Protein AF-A0A380MWS1-F1 (afdb_monomer)

Solvent-accessible surface area (backbone atoms only — not comparable to full-atom values): 5130 Å² total; per-residue (Å²): 112,69,67,44,56,50,52,52,48,52,58,49,48,51,60,73,66,69,60,82,57,45,56,56,56,15,47,52,50,21,53,50,52,42,52,49,38,58,76,75,61,71,60,58,69,70,58,46,56,53,47,32,53,54,46,26,56,52,40,22,53,51,42,45,48,47,67,72,27,66,89,37,69,68,61,26,50,50,48,58,54,51,54,60,45,45,66,58,58,64,72,75,110

Organism: NCBI:txid13276

Foldseek 3Di:
DVLLVVLLVLLVVCVVVVDDALLVSLLVSLVVVLVCCVVPVVDDPVVSVVSSVVSSVLSSVLSVVLVVCVVPPVVNVCSSVVSSCVVVVVVVD

Structure (mmCIF, N/CA/C/O backbone):
data_AF-A0A380MWS1-F1
#
_entry.id   AF-A0A380MWS1-F1
#
loop_
_atom_site.group_PDB
_atom_site.id
_atom_site.type_symbol
_atom_site.label_atom_id
_atom_site.label_alt_id
_atom_site.label_comp_id
_atom_site.label_asym_id
_atom_site.label_entity_id
_atom_site.label_seq_id
_atom_site.pdbx_PDB_ins_code
_atom_site.Cartn_x
_atom_site.Cartn_y
_atom_site.Cartn_z
_atom_site.occupancy
_atom_site.B_iso_or_equiv
_atom_site.auth_seq_id
_atom_site.auth_comp_id
_atom_site.auth_asym_id
_atom_site.auth_atom_id
_atom_site.pdbx_PDB_model_num
ATOM 1 N N . MET A 1 1 ? 9.570 -9.664 1.126 1.00 77.56 1 MET A N 1
ATOM 2 C CA . MET A 1 1 ? 9.506 -9.539 2.605 1.00 77.56 1 MET A CA 1
ATOM 3 C C . MET A 1 1 ? 9.577 -8.079 3.045 1.00 77.56 1 MET A C 1
ATOM 5 O O . MET A 1 1 ? 8.628 -7.621 3.661 1.00 77.56 1 MET A O 1
ATOM 9 N N . ILE A 1 2 ? 10.626 -7.321 2.695 1.00 85.50 2 ILE A N 1
ATOM 10 C CA . ILE A 1 2 ? 10.742 -5.908 3.109 1.00 85.50 2 ILE A CA 1
ATOM 11 C C . ILE A 1 2 ? 9.625 -5.012 2.554 1.00 85.50 2 ILE A C 1
ATOM 13 O O . ILE A 1 2 ? 9.043 -4.239 3.302 1.00 85.50 2 ILE A O 1
ATOM 17 N N . GLU A 1 3 ? 9.231 -5.195 1.293 1.00 84.56 3 GLU A N 1
ATOM 18 C CA . GLU A 1 3 ? 8.116 -4.452 0.681 1.00 84.56 3 GLU A CA 1
ATOM 19 C C . GLU A 1 3 ? 6.791 -4.646 1.432 1.00 84.56 3 GLU A C 1
ATOM 21 O O . GLU A 1 3 ? 6.018 -3.704 1.576 1.00 84.56 3 GLU A O 1
ATOM 26 N N . VAL A 1 4 ? 6.562 -5.839 1.995 1.00 87.25 4 VAL A N 1
ATOM 27 C CA . VAL A 1 4 ? 5.373 -6.135 2.809 1.00 87.25 4 VAL A CA 1
ATOM 28 C C . VAL A 1 4 ? 5.391 -5.316 4.099 1.00 87.25 4 VAL A C 1
ATOM 30 O O . VAL A 1 4 ? 4.384 -4.716 4.463 1.00 87.25 4 VAL A O 1
ATOM 33 N N . LEU A 1 5 ? 6.543 -5.228 4.770 1.00 89.19 5 LEU A N 1
ATOM 34 C CA . LEU A 1 5 ? 6.696 -4.393 5.967 1.00 89.19 5 LEU A CA 1
ATOM 35 C C . LEU A 1 5 ? 6.479 -2.911 5.648 1.00 89.19 5 LEU A C 1
ATOM 37 O O . LEU A 1 5 ? 5.860 -2.197 6.434 1.00 89.19 5 LEU A O 1
ATOM 41 N N . ILE A 1 6 ? 6.936 -2.457 4.480 1.00 91.81 6 ILE A N 1
ATOM 42 C CA . ILE A 1 6 ? 6.734 -1.077 4.034 1.00 91.81 6 ILE A CA 1
ATOM 43 C C . ILE A 1 6 ? 5.253 -0.820 3.727 1.00 91.81 6 ILE A C 1
ATOM 45 O O . ILE A 1 6 ? 4.720 0.202 4.150 1.00 91.81 6 ILE A O 1
ATOM 49 N N . LEU A 1 7 ? 4.554 -1.753 3.074 1.00 92.31 7 LEU A N 1
ATOM 50 C CA . LEU A 1 7 ? 3.108 -1.657 2.844 1.00 92.31 7 LEU A CA 1
ATOM 51 C C . LEU A 1 7 ? 2.334 -1.522 4.159 1.00 92.31 7 LEU A C 1
ATOM 53 O O . LEU A 1 7 ? 1.454 -0.669 4.278 1.00 92.31 7 LEU A O 1
ATOM 57 N N . LEU A 1 8 ? 2.681 -2.344 5.150 1.00 92.62 8 LEU A N 1
ATOM 58 C CA . LEU A 1 8 ? 2.107 -2.292 6.492 1.00 92.62 8 LEU A CA 1
ATOM 59 C C . LEU A 1 8 ? 2.398 -0.947 7.177 1.00 92.62 8 LEU A C 1
ATOM 61 O O . LEU A 1 8 ? 1.493 -0.326 7.731 1.00 92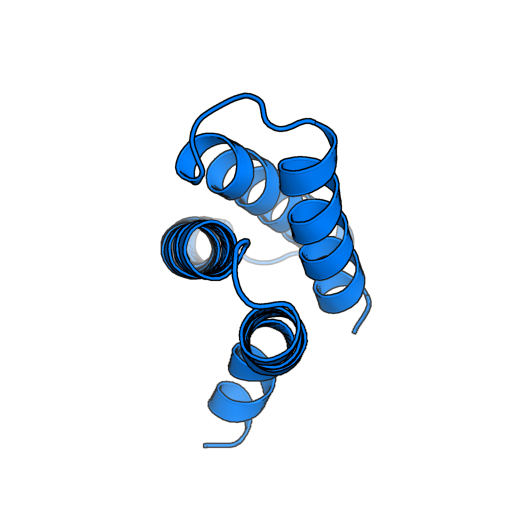.62 8 LEU A O 1
ATOM 65 N N . ALA A 1 9 ? 3.627 -0.438 7.065 1.00 92.62 9 ALA A N 1
ATOM 66 C CA . ALA A 1 9 ? 3.979 0.880 7.583 1.00 92.62 9 ALA A CA 1
ATOM 67 C C . ALA A 1 9 ? 3.132 1.989 6.938 1.00 92.62 9 ALA A C 1
ATOM 69 O O . ALA A 1 9 ? 2.550 2.800 7.654 1.00 92.62 9 ALA A O 1
ATOM 70 N N . PHE A 1 10 ? 2.973 1.994 5.610 1.00 93.69 10 PHE A N 1
ATOM 71 C CA . PHE A 1 10 ? 2.091 2.940 4.916 1.00 93.69 10 PHE A CA 1
ATOM 72 C C . PHE A 1 10 ? 0.639 2.819 5.381 1.00 93.69 10 PHE A C 1
ATOM 74 O O . PHE A 1 10 ? -0.007 3.835 5.641 1.00 93.69 10 PHE A O 1
ATOM 81 N N . ALA A 1 11 ? 0.143 1.588 5.529 1.00 91.44 11 ALA A N 1
ATOM 82 C CA . ALA A 1 11 ? -1.191 1.314 6.043 1.00 91.44 11 ALA A CA 1
ATOM 83 C C . ALA A 1 11 ? -1.396 1.890 7.452 1.00 91.44 11 ALA A C 1
ATOM 85 O O . ALA A 1 11 ? -2.476 2.406 7.736 1.00 91.44 11 ALA A O 1
ATOM 86 N N . LYS A 1 12 ? -0.371 1.859 8.312 1.00 92.31 12 LYS A N 1
ATOM 87 C CA . LYS A 1 12 ? -0.456 2.443 9.653 1.00 92.31 12 LYS A CA 1
ATOM 88 C C . LYS A 1 12 ? -0.303 3.962 9.658 1.00 92.31 12 LYS A C 1
ATOM 90 O O . LYS A 1 12 ? -1.020 4.648 10.381 1.00 92.31 12 LYS A O 1
ATOM 95 N N . ILE A 1 13 ? 0.591 4.499 8.829 1.00 92.94 13 ILE A N 1
ATOM 96 C CA . ILE A 1 13 ? 0.806 5.946 8.704 1.00 92.94 13 ILE A CA 1
ATOM 97 C C . ILE A 1 13 ? -0.460 6.630 8.180 1.00 92.94 13 ILE A C 1
ATOM 99 O O . ILE A 1 13 ? -0.851 7.658 8.727 1.00 92.94 13 ILE A O 1
ATOM 103 N N . GLN A 1 14 ? -1.146 6.061 7.181 1.00 92.69 14 GLN A N 1
ATOM 104 C CA . GLN A 1 14 ? -2.383 6.670 6.672 1.00 92.69 14 GLN A CA 1
ATOM 105 C C . GLN A 1 14 ? -3.484 6.783 7.736 1.00 92.69 14 GLN A C 1
ATOM 107 O O . GLN A 1 14 ? -4.315 7.685 7.663 1.00 92.69 14 GLN A O 1
ATOM 112 N N . GLU A 1 15 ? -3.500 5.863 8.701 1.00 88.69 15 GLU A N 1
ATOM 113 C CA . GLU A 1 15 ? -4.463 5.833 9.796 1.00 88.69 15 GLU A CA 1
ATOM 114 C C . GLU A 1 15 ? -4.070 6.858 10.862 1.00 88.69 15 GLU A C 1
ATOM 116 O O . GLU A 1 15 ? -4.904 7.644 11.294 1.00 88.69 15 GLU A O 1
ATOM 121 N N . ALA A 1 16 ? -2.783 6.910 11.219 1.00 89.12 16 ALA A N 1
ATOM 122 C CA . ALA A 1 16 ? -2.257 7.852 12.203 1.00 89.12 16 ALA A CA 1
ATOM 123 C C . ALA A 1 16 ? -2.383 9.315 11.751 1.00 89.12 16 ALA A C 1
ATOM 125 O O . ALA A 1 16 ? -2.740 10.181 12.543 1.00 89.12 16 ALA A O 1
ATOM 126 N N . VAL A 1 17 ? -2.096 9.595 10.477 1.00 90.19 17 VAL A N 1
ATOM 127 C CA . VAL A 1 17 ? -2.194 10.950 9.916 1.00 90.19 17 VAL A CA 1
ATOM 128 C C . VAL A 1 17 ? -3.658 11.346 9.691 1.00 90.19 17 VAL A C 1
ATOM 130 O O . VAL A 1 17 ? -3.978 12.531 9.727 1.00 90.19 17 VAL A O 1
ATOM 133 N N . ASN A 1 18 ? -4.539 10.368 9.442 1.00 83.06 18 ASN A N 1
ATOM 134 C CA . ASN A 1 18 ? -5.968 10.537 9.159 1.00 83.06 18 ASN A CA 1
ATOM 135 C C . ASN A 1 18 ? -6.293 11.691 8.184 1.00 83.06 18 ASN A C 1
ATOM 137 O O . ASN A 1 18 ? -7.321 12.359 8.283 1.00 83.06 18 ASN A O 1
ATOM 141 N N . ALA A 1 19 ? -5.395 11.942 7.230 1.00 84.56 19 ALA A N 1
ATOM 142 C CA . ALA A 1 19 ? -5.536 12.988 6.229 1.00 84.56 19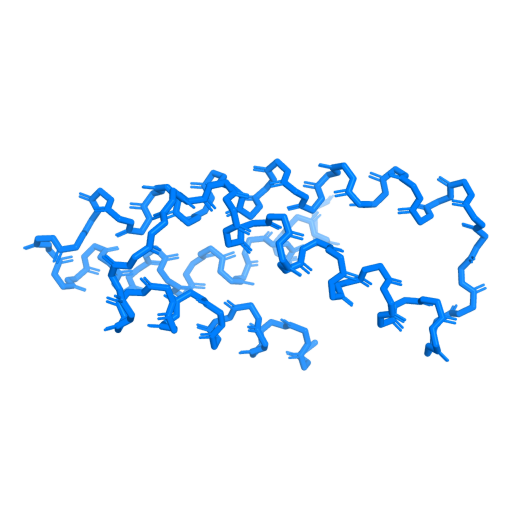 ALA A CA 1
ATOM 143 C C . ALA A 1 19 ? -5.452 12.395 4.824 1.00 84.56 19 ALA A C 1
ATOM 145 O O . ALA A 1 19 ? -4.776 11.392 4.575 1.00 84.56 19 ALA A O 1
ATOM 146 N N . GLY A 1 20 ? -6.145 13.036 3.885 1.00 87.06 20 GLY A N 1
ATOM 147 C CA . GLY A 1 20 ? -6.181 12.610 2.492 1.00 87.06 20 GLY A CA 1
ATOM 148 C C . GLY A 1 20 ? -7.035 11.364 2.237 1.00 87.06 20 GLY A C 1
ATOM 149 O O . GLY A 1 20 ? -7.429 10.614 3.134 1.00 87.06 20 GLY A O 1
ATOM 150 N N . LYS A 1 21 ? -7.351 11.137 0.965 1.00 91.50 21 LYS A N 1
ATOM 151 C CA . LYS A 1 21 ? -8.154 10.001 0.496 1.00 91.50 21 LYS A CA 1
ATOM 152 C C . LYS A 1 21 ? -7.288 8.740 0.395 1.00 91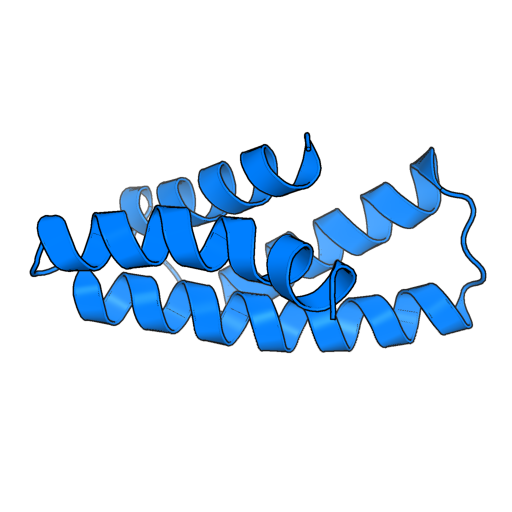.50 21 LYS A C 1
ATOM 154 O O . LYS A 1 21 ? -6.096 8.830 0.122 1.00 91.50 21 LYS A O 1
ATOM 159 N N . ALA A 1 22 ? -7.889 7.556 0.543 1.00 91.25 22 ALA A N 1
ATOM 160 C CA . ALA A 1 22 ? -7.170 6.274 0.466 1.00 91.25 22 ALA A CA 1
ATOM 161 C C . ALA A 1 22 ? -6.362 6.117 -0.836 1.00 91.25 22 ALA A C 1
ATOM 163 O O . ALA A 1 22 ? -5.244 5.612 -0.817 1.00 91.25 22 ALA A O 1
ATOM 164 N N . TRP A 1 23 ? -6.892 6.622 -1.956 1.00 91.94 23 TRP A N 1
ATOM 165 C CA . TRP A 1 23 ? -6.197 6.586 -3.244 1.00 91.94 23 TRP A CA 1
ATOM 166 C C . TRP A 1 23 ? -4.918 7.436 -3.263 1.00 91.94 23 TRP A C 1
ATOM 168 O O . TRP A 1 23 ? -3.994 7.098 -3.989 1.00 91.94 23 TRP A O 1
ATOM 178 N N . GLN A 1 24 ? -4.821 8.510 -2.466 1.00 94.31 24 GLN A N 1
ATOM 179 C CA .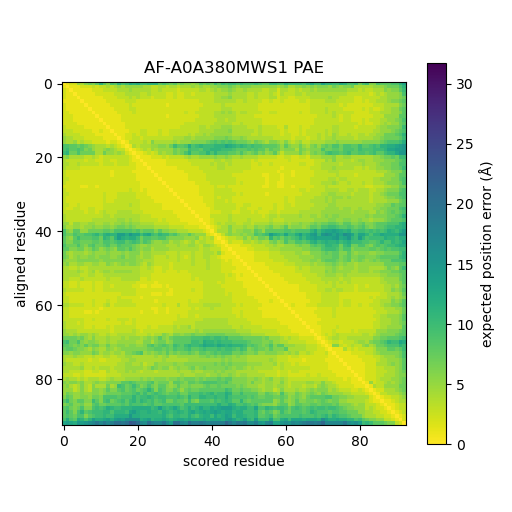 GLN A 1 24 ? -3.606 9.336 -2.397 1.00 94.31 24 GLN A CA 1
ATOM 180 C C . GLN A 1 24 ? -2.471 8.567 -1.719 1.00 94.31 24 GLN A C 1
ATOM 182 O O . GLN A 1 24 ? -1.337 8.585 -2.188 1.00 94.31 24 GLN A O 1
ATOM 187 N N . TRP A 1 25 ? -2.794 7.821 -0.662 1.00 95.25 25 TRP A N 1
ATOM 188 C CA . TRP A 1 25 ? -1.849 6.923 0.001 1.00 95.25 25 TRP A CA 1
ATOM 189 C C . TRP A 1 25 ? -1.462 5.742 -0.888 1.00 95.25 25 TRP A C 1
ATOM 191 O O . TRP A 1 25 ? -0.291 5.372 -0.938 1.00 95.25 25 TRP A O 1
ATOM 201 N N . ALA A 1 26 ? -2.415 5.192 -1.644 1.00 95.06 26 ALA A N 1
ATOM 202 C CA . ALA A 1 26 ? -2.130 4.155 -2.630 1.00 95.06 26 ALA A CA 1
ATOM 203 C C . ALA A 1 26 ? -1.238 4.664 -3.769 1.00 95.06 26 ALA A C 1
ATOM 205 O O . ALA A 1 26 ? -0.313 3.964 -4.174 1.00 95.06 26 ALA A O 1
ATOM 206 N N . ALA A 1 27 ? -1.455 5.894 -4.246 1.00 94.50 27 ALA A N 1
ATOM 207 C CA . ALA A 1 27 ? -0.593 6.537 -5.233 1.00 94.50 27 ALA A CA 1
ATOM 208 C C . ALA A 1 27 ? 0.830 6.711 -4.689 1.00 94.50 27 ALA A C 1
ATOM 210 O O . ALA A 1 27 ? 1.783 6.319 -5.355 1.00 94.50 27 ALA A O 1
ATOM 211 N N . ALA A 1 28 ? 0.974 7.215 -3.459 1.00 94.44 28 ALA A N 1
ATOM 212 C CA . ALA A 1 28 ? 2.275 7.380 -2.814 1.00 94.44 28 ALA A CA 1
ATOM 213 C C . ALA A 1 28 ? 3.029 6.046 -2.681 1.00 94.44 28 ALA A C 1
ATOM 215 O O . ALA A 1 28 ? 4.200 5.960 -3.048 1.00 94.44 28 ALA A O 1
ATOM 216 N N . TYR A 1 29 ? 2.348 4.989 -2.230 1.00 94.00 29 TYR A N 1
ATOM 217 C CA . TYR A 1 29 ? 2.944 3.656 -2.152 1.00 94.00 29 TYR A CA 1
ATOM 218 C C . TYR A 1 29 ? 3.297 3.090 -3.537 1.00 94.00 29 TYR A C 1
ATOM 220 O O . TYR A 1 29 ? 4.347 2.479 -3.704 1.00 94.00 29 TYR A O 1
ATOM 228 N N . SER A 1 30 ? 2.456 3.308 -4.549 1.00 93.38 30 SER A N 1
ATOM 229 C CA . SER A 1 30 ? 2.713 2.815 -5.911 1.00 93.38 30 SER A CA 1
ATOM 230 C C . SER A 1 30 ? 3.928 3.494 -6.534 1.00 93.38 30 SER A C 1
ATOM 232 O O . SER A 1 30 ? 4.766 2.823 -7.126 1.00 93.38 30 SER A O 1
ATOM 234 N N . VAL A 1 31 ? 4.074 4.808 -6.335 1.00 93.44 31 VAL A N 1
ATOM 235 C CA . VAL A 1 31 ? 5.276 5.556 -6.732 1.00 93.44 31 VAL A CA 1
ATOM 236 C C . VAL A 1 31 ? 6.503 5.014 -6.004 1.00 93.44 31 VAL A C 1
ATOM 238 O O . VAL A 1 31 ? 7.521 4.750 -6.640 1.00 93.44 31 VAL A O 1
ATOM 241 N N . PHE A 1 32 ? 6.403 4.785 -4.693 1.00 93.31 32 PHE A N 1
ATOM 242 C CA . PHE A 1 32 ? 7.478 4.165 -3.924 1.00 93.31 32 PHE A CA 1
ATOM 243 C C . PHE A 1 32 ? 7.865 2.785 -4.486 1.00 93.31 32 PHE A C 1
ATOM 245 O O . PHE A 1 32 ? 9.043 2.526 -4.712 1.00 93.31 32 PHE A O 1
ATOM 252 N N . SER A 1 33 ? 6.887 1.921 -4.768 1.00 90.88 33 SER A N 1
ATOM 253 C CA . SER A 1 33 ? 7.107 0.575 -5.312 1.00 90.88 33 SER A CA 1
ATOM 254 C C . SER A 1 33 ? 7.770 0.611 -6.692 1.00 90.88 33 SER A C 1
ATOM 256 O O . SER A 1 33 ? 8.683 -0.171 -6.961 1.00 90.88 33 SER A O 1
ATOM 258 N N . VAL A 1 34 ? 7.383 1.560 -7.548 1.00 91.12 34 VAL A N 1
ATOM 259 C CA . VAL A 1 34 ? 8.029 1.797 -8.847 1.00 91.12 34 VAL A CA 1
ATOM 260 C C . VAL A 1 34 ? 9.490 2.197 -8.671 1.00 91.12 34 VAL A C 1
ATOM 262 O O . VAL A 1 34 ? 10.364 1.591 -9.288 1.00 91.12 34 VAL A O 1
ATOM 265 N N . LEU A 1 35 ? 9.772 3.180 -7.810 1.00 90.94 35 LEU A N 1
ATOM 266 C CA . LEU A 1 35 ? 11.141 3.633 -7.547 1.00 90.94 35 LEU A CA 1
ATOM 267 C C . LEU A 1 35 ? 12.002 2.512 -6.962 1.00 90.94 35 LEU A C 1
ATOM 269 O O . LEU A 1 35 ? 13.143 2.334 -7.380 1.00 90.94 35 LEU A O 1
ATOM 273 N N . TRP A 1 36 ? 11.443 1.722 -6.047 1.00 89.75 36 TRP A N 1
ATOM 274 C CA . TRP A 1 36 ? 12.112 0.563 -5.469 1.00 89.75 36 TRP A CA 1
ATOM 275 C C . TRP A 1 36 ? 12.512 -0.455 -6.545 1.00 89.75 36 TRP A C 1
ATOM 277 O O . TRP A 1 36 ? 13.668 -0.869 -6.615 1.00 89.75 36 TRP A O 1
ATOM 287 N N . ASN A 1 37 ? 11.589 -0.805 -7.443 1.00 88.12 37 ASN A N 1
ATOM 288 C CA . ASN A 1 37 ? 11.861 -1.752 -8.524 1.00 88.12 37 ASN A CA 1
ATOM 289 C C . ASN A 1 37 ? 12.856 -1.208 -9.561 1.00 88.12 37 ASN A C 1
ATOM 291 O O . ASN A 1 37 ? 13.688 -1.968 -10.059 1.00 88.12 37 ASN A O 1
ATOM 295 N N . LEU A 1 38 ? 12.815 0.096 -9.851 1.00 87.12 38 LEU A N 1
ATOM 296 C CA . LEU A 1 38 ? 13.794 0.754 -10.722 1.00 87.12 38 LEU A CA 1
ATOM 297 C C . LEU A 1 38 ? 15.209 0.709 -10.132 1.00 87.12 38 LEU A C 1
ATOM 299 O O . LEU A 1 38 ? 16.161 0.427 -10.854 1.00 87.12 38 LEU A O 1
ATOM 303 N N . LEU A 1 39 ? 15.344 0.979 -8.832 1.00 87.38 39 LEU A N 1
ATOM 304 C CA . LEU A 1 39 ? 16.639 1.072 -8.155 1.00 87.38 39 LEU A CA 1
ATOM 305 C C . LEU A 1 39 ? 17.269 -0.296 -7.879 1.00 87.38 39 LEU A C 1
ATOM 307 O O . LEU A 1 39 ? 18.485 -0.435 -7.997 1.00 87.38 39 LEU A O 1
ATOM 311 N N . PHE A 1 40 ? 16.464 -1.294 -7.507 1.00 86.19 40 PHE A N 1
ATOM 312 C CA . PHE A 1 40 ? 16.982 -2.551 -6.958 1.00 86.19 40 PHE A CA 1
ATOM 313 C C . PHE A 1 40 ? 16.747 -3.782 -7.839 1.00 86.19 40 PHE A C 1
ATOM 315 O O . PHE A 1 40 ? 17.515 -4.733 -7.734 1.00 86.19 40 PHE A O 1
ATOM 322 N N . ASN A 1 41 ? 15.741 -3.773 -8.724 1.00 81.62 41 ASN A N 1
ATOM 323 C CA . ASN A 1 41 ? 15.331 -4.971 -9.472 1.00 81.62 41 ASN A CA 1
ATOM 324 C C . ASN A 1 41 ? 15.576 -4.887 -10.989 1.00 81.62 41 ASN A C 1
ATOM 326 O O . ASN A 1 41 ? 15.331 -5.869 -11.685 1.00 81.62 41 ASN A O 1
ATOM 330 N N . GLN A 1 42 ? 16.049 -3.742 -11.509 1.00 81.56 42 GLN A N 1
ATOM 331 C CA . GLN A 1 42 ? 16.382 -3.516 -12.931 1.00 81.56 42 GLN A CA 1
ATOM 332 C C . GLN A 1 42 ? 15.315 -4.038 -13.919 1.00 81.56 42 GLN A C 1
ATOM 334 O O . GLN A 1 42 ? 15.629 -4.552 -14.995 1.00 81.56 42 GLN A O 1
ATOM 339 N N . MET A 1 43 ? 14.033 -3.929 -13.557 1.00 80.19 43 MET A N 1
ATOM 340 C CA . MET A 1 43 ? 12.944 -4.429 -14.397 1.00 80.19 43 MET A CA 1
ATOM 341 C C . MET A 1 43 ? 12.786 -3.592 -15.680 1.00 80.19 43 MET A C 1
ATOM 343 O O . MET A 1 43 ? 13.009 -2.379 -15.665 1.00 80.19 43 MET A O 1
ATOM 347 N N . PRO A 1 44 ? 12.331 -4.191 -16.798 1.00 87.25 44 PRO A N 1
ATOM 348 C CA . PRO A 1 44 ? 12.024 -3.431 -18.005 1.00 87.25 44 PRO A CA 1
ATOM 349 C C . PRO A 1 44 ? 10.903 -2.411 -17.759 1.00 87.25 44 PRO A C 1
ATOM 351 O O . PRO A 1 44 ? 9.900 -2.726 -17.117 1.00 87.25 44 PRO A O 1
ATOM 354 N N . TRP A 1 45 ? 11.021 -1.219 -18.348 1.00 82.94 45 TRP A N 1
ATOM 355 C CA . TRP A 1 45 ? 10.087 -0.099 -18.156 1.00 82.94 45 TRP A CA 1
ATOM 356 C C . TRP A 1 45 ? 8.608 -0.456 -18.363 1.00 82.94 45 TRP A C 1
ATOM 358 O O . TRP A 1 45 ? 7.752 -0.012 -17.601 1.00 82.94 45 TRP A O 1
ATOM 368 N N . LEU A 1 46 ? 8.304 -1.293 -19.360 1.00 86.94 46 LEU A N 1
ATOM 369 C CA . LEU A 1 46 ? 6.934 -1.727 -19.645 1.00 86.94 46 LEU A CA 1
ATOM 370 C C . LEU A 1 46 ? 6.354 -2.601 -18.519 1.00 86.94 46 LEU A C 1
ATOM 372 O O . LEU A 1 46 ? 5.192 -2.438 -18.152 1.00 86.94 46 LEU A O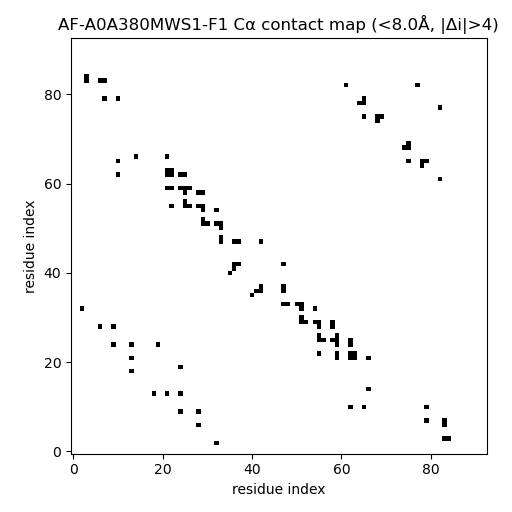 1
ATOM 376 N N . HIS A 1 47 ? 7.169 -3.473 -17.918 1.00 85.94 47 HIS A N 1
ATOM 377 C CA . HIS A 1 47 ? 6.753 -4.278 -16.766 1.00 85.94 47 HIS A CA 1
ATOM 378 C C . HIS A 1 47 ? 6.511 -3.405 -15.535 1.00 85.94 47 HIS A C 1
ATOM 380 O O . HIS A 1 47 ? 5.543 -3.623 -14.813 1.00 85.94 47 HIS A O 1
ATOM 386 N N . ILE A 1 48 ? 7.340 -2.382 -15.329 1.00 86.94 48 ILE A N 1
ATOM 387 C CA . ILE A 1 48 ? 7.199 -1.445 -14.209 1.00 86.94 48 ILE A CA 1
ATOM 388 C C . ILE A 1 48 ? 5.910 -0.627 -14.331 1.00 86.94 48 ILE A C 1
ATOM 390 O O . ILE A 1 48 ? 5.211 -0.442 -13.339 1.00 86.94 48 ILE A O 1
ATOM 394 N N . ALA A 1 49 ? 5.556 -0.177 -15.538 1.00 85.44 49 ALA A N 1
ATOM 395 C CA . ALA A 1 49 ? 4.320 0.569 -15.771 1.00 85.44 49 ALA A CA 1
ATOM 396 C C . ALA A 1 49 ? 3.064 -0.270 -15.469 1.00 85.44 49 ALA A C 1
ATOM 398 O O . ALA A 1 49 ? 2.139 0.207 -14.810 1.00 85.44 49 ALA A O 1
ATOM 399 N N . LEU A 1 50 ? 3.046 -1.534 -15.904 1.00 88.75 50 LEU A N 1
ATOM 400 C CA . LEU A 1 50 ? 1.950 -2.458 -15.602 1.00 88.75 50 LEU A CA 1
ATOM 401 C C . LEU A 1 50 ? 1.893 -2.797 -14.110 1.00 88.75 50 LEU A C 1
ATOM 403 O O . LEU A 1 50 ? 0.818 -2.756 -13.511 1.00 88.75 50 LEU A O 1
ATOM 407 N N . LEU A 1 51 ? 3.049 -3.064 -13.496 1.00 87.06 51 LEU A N 1
ATOM 408 C CA . LEU A 1 51 ? 3.160 -3.314 -12.062 1.00 87.06 51 LEU A CA 1
ATOM 409 C C . LEU A 1 51 ? 2.609 -2.133 -11.257 1.00 87.06 51 LEU A C 1
ATOM 411 O O . LEU A 1 51 ? 1.839 -2.346 -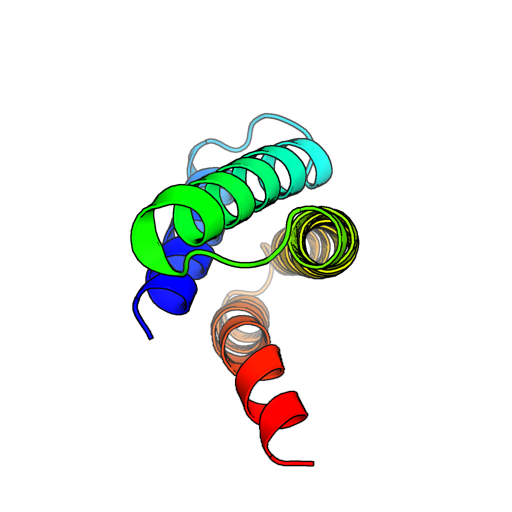10.327 1.00 87.06 51 LEU A O 1
ATOM 415 N N . ALA A 1 52 ? 2.937 -0.898 -11.642 1.00 88.69 52 ALA A N 1
ATOM 416 C CA . ALA A 1 52 ? 2.455 0.308 -10.976 1.00 88.69 52 ALA A CA 1
ATOM 417 C C . ALA A 1 52 ? 0.923 0.375 -10.938 1.00 88.69 52 ALA A C 1
ATOM 419 O O . ALA A 1 52 ? 0.346 0.697 -9.902 1.00 88.69 52 ALA A O 1
ATOM 420 N N . LEU A 1 53 ? 0.265 0.043 -12.053 1.00 91.19 53 LEU A N 1
ATOM 421 C CA . LEU A 1 53 ? -1.193 0.045 -12.150 1.00 91.19 53 LEU A CA 1
ATOM 422 C C . LEU A 1 53 ? -1.813 -1.032 -11.250 1.00 91.19 53 LEU A C 1
ATOM 424 O O . LEU A 1 53 ? -2.747 -0.752 -10.498 1.00 91.19 53 LEU A O 1
ATOM 428 N N . VAL A 1 54 ? -1.274 -2.253 -11.302 1.00 91.12 54 VAL A N 1
ATOM 429 C CA . VAL A 1 54 ? -1.757 -3.380 -10.491 1.00 91.12 54 VAL A CA 1
ATOM 430 C C . VAL A 1 54 ? -1.573 -3.089 -9.005 1.00 91.12 54 VAL A C 1
ATOM 432 O O . VAL A 1 54 ? -2.521 -3.223 -8.231 1.00 91.12 54 VAL A O 1
ATOM 435 N N . VAL A 1 55 ? -0.383 -2.628 -8.612 1.00 91.81 55 VAL A N 1
ATOM 436 C CA . VAL A 1 55 ? -0.072 -2.237 -7.234 1.00 91.81 55 VAL A CA 1
ATOM 437 C C . VAL A 1 55 ? -0.995 -1.114 -6.781 1.00 91.81 55 VAL A C 1
ATOM 439 O O . VAL A 1 55 ? -1.552 -1.201 -5.692 1.00 91.81 55 VAL A O 1
ATOM 442 N N . PHE A 1 56 ? -1.235 -0.102 -7.613 1.00 93.88 56 PHE A N 1
ATOM 443 C CA . PHE A 1 56 ? -2.131 0.994 -7.263 1.00 93.88 56 PHE A CA 1
ATOM 444 C C . PHE A 1 56 ? -3.549 0.522 -6.964 1.00 93.88 56 PHE A C 1
ATOM 446 O O . PHE A 1 56 ? -4.090 0.853 -5.910 1.00 93.88 56 PHE A O 1
ATOM 453 N N . VAL A 1 57 ? -4.147 -0.266 -7.859 1.00 94.12 57 VAL A N 1
ATOM 454 C CA . VAL A 1 57 ? -5.519 -0.763 -7.681 1.00 94.12 57 VAL A CA 1
ATOM 455 C C . VAL A 1 57 ? -5.610 -1.657 -6.447 1.00 94.12 57 VAL A C 1
ATOM 457 O O . VAL A 1 57 ? -6.514 -1.489 -5.626 1.00 94.12 57 VAL A O 1
ATOM 460 N N . TYR A 1 58 ? -4.641 -2.558 -6.283 1.00 92.94 58 TYR A N 1
ATOM 461 C CA . TYR A 1 58 ? -4.555 -3.447 -5.134 1.00 92.94 58 TYR A CA 1
ATOM 462 C C . TYR A 1 58 ? -4.457 -2.667 -3.815 1.00 92.94 58 TYR A C 1
ATOM 464 O O . TYR A 1 58 ? -5.278 -2.841 -2.912 1.00 92.94 58 TYR A O 1
ATOM 472 N N . VAL A 1 59 ? -3.488 -1.756 -3.717 1.00 94.12 59 VAL A N 1
ATOM 473 C CA . VAL A 1 59 ? -3.225 -0.988 -2.497 1.00 94.12 59 VAL A CA 1
ATOM 474 C C . VAL A 1 59 ? -4.346 -0.002 -2.208 1.00 94.12 59 VAL A C 1
ATOM 476 O O . VAL A 1 59 ? -4.686 0.215 -1.048 1.00 94.12 59 VAL A O 1
ATOM 479 N N . TRP A 1 60 ? -4.985 0.555 -3.236 1.00 95.56 60 TRP A N 1
ATOM 480 C CA . TRP A 1 60 ? -6.155 1.401 -3.050 1.00 95.56 60 TRP A CA 1
ATOM 481 C C . TRP A 1 60 ? -7.314 0.624 -2.430 1.00 95.56 60 TRP A C 1
ATOM 483 O O . TRP A 1 60 ? -7.871 1.079 -1.427 1.00 95.56 60 TRP A O 1
ATOM 493 N N . GLY A 1 61 ? -7.640 -0.556 -2.965 1.00 93.25 61 GLY A N 1
ATOM 494 C CA . GLY A 1 61 ? -8.659 -1.431 -2.387 1.00 93.25 61 GLY A CA 1
ATOM 495 C C . GLY A 1 61 ? -8.321 -1.822 -0.948 1.00 93.25 61 GLY A C 1
ATOM 496 O O . GLY A 1 61 ? -9.156 -1.685 -0.055 1.00 93.25 61 GLY A O 1
ATOM 497 N N . TYR A 1 62 ? -7.071 -2.214 -0.709 1.00 93.25 62 TYR A N 1
ATOM 498 C CA . TYR A 1 62 ? -6.570 -2.589 0.609 1.00 93.25 62 TYR A CA 1
ATOM 499 C C . TYR A 1 62 ? -6.685 -1.450 1.634 1.00 93.25 62 TYR A C 1
ATOM 501 O O . TYR A 1 62 ? -7.256 -1.619 2.711 1.00 93.25 62 TYR A O 1
ATOM 509 N N . PHE A 1 63 ? -6.222 -0.249 1.291 1.00 94.19 63 PHE A N 1
ATOM 510 C CA . PHE A 1 63 ? -6.295 0.909 2.179 1.00 94.19 63 PHE A CA 1
ATOM 511 C C . PHE A 1 63 ? -7.729 1.388 2.398 1.00 94.19 63 PHE A C 1
ATOM 513 O O . PHE A 1 63 ? -8.079 1.780 3.510 1.00 94.19 63 PHE A O 1
ATOM 520 N N . ALA A 1 64 ? -8.575 1.341 1.367 1.00 93.88 64 ALA A N 1
ATOM 521 C CA . ALA A 1 64 ? -9.990 1.660 1.504 1.00 93.88 64 ALA A CA 1
ATOM 522 C C . ALA A 1 64 ? -10.707 0.668 2.432 1.00 93.88 64 ALA A C 1
ATOM 524 O O . ALA A 1 64 ? -11.529 1.092 3.244 1.00 93.88 64 ALA A O 1
ATOM 525 N N . LEU A 1 65 ? -10.377 -0.624 2.347 1.00 93.19 65 LEU A N 1
ATOM 526 C CA . LEU A 1 65 ? -10.903 -1.659 3.234 1.00 93.19 65 LEU A CA 1
ATOM 527 C C . LEU A 1 65 ? -10.492 -1.402 4.688 1.00 93.19 65 LEU A C 1
ATOM 529 O O . LEU A 1 65 ? -11.354 -1.375 5.561 1.00 93.19 65 LEU A O 1
ATOM 533 N N . LEU A 1 66 ? -9.207 -1.136 4.943 1.00 92.38 66 LEU A N 1
ATOM 534 C CA . LEU A 1 66 ? -8.709 -0.851 6.293 1.00 92.38 66 LEU A CA 1
ATOM 535 C C . LEU A 1 66 ? -9.426 0.332 6.945 1.00 92.38 66 LEU A C 1
ATOM 537 O O . LEU A 1 66 ? -9.778 0.267 8.117 1.00 92.38 66 LEU A O 1
ATOM 541 N N . ARG A 1 67 ? -9.710 1.387 6.174 1.00 90.94 67 ARG A N 1
ATOM 542 C CA . ARG A 1 67 ? -10.464 2.548 6.669 1.00 90.94 67 ARG A CA 1
ATOM 543 C C . ARG A 1 67 ? -11.929 2.248 6.971 1.00 90.94 67 ARG A C 1
ATOM 545 O O . ARG A 1 67 ? -12.518 2.947 7.777 1.00 90.94 67 ARG A O 1
ATOM 552 N N . ARG A 1 68 ? -12.534 1.249 6.322 1.00 90.81 68 ARG A N 1
ATOM 553 C CA . ARG A 1 68 ? -13.907 0.809 6.633 1.00 90.81 68 ARG A CA 1
ATOM 554 C C . ARG A 1 68 ? -13.965 -0.080 7.869 1.00 90.81 68 ARG A C 1
ATOM 556 O O . ARG A 1 68 ? -15.019 -0.200 8.476 1.00 90.81 68 ARG A O 1
ATOM 563 N N . LEU A 1 69 ? -12.854 -0.729 8.200 1.00 91.50 69 LEU A N 1
ATOM 564 C CA . LEU A 1 69 ? -12.748 -1.641 9.333 1.00 91.50 69 LEU A CA 1
ATOM 565 C C . LEU A 1 69 ? -12.143 -0.969 10.573 1.00 91.50 69 LEU A C 1
ATOM 567 O O . LEU A 1 69 ? -11.939 -1.657 11.565 1.00 91.50 69 LEU A O 1
ATOM 571 N N . SER A 1 70 ? -11.890 0.347 10.550 1.00 86.19 70 SER A N 1
ATOM 572 C CA . SER A 1 70 ? -11.301 1.091 11.678 1.00 86.19 70 SER A CA 1
ATOM 573 C C . SER A 1 70 ? -12.091 0.943 12.978 1.00 86.19 70 SER A C 1
ATOM 575 O O . SER A 1 70 ? -11.510 0.968 14.058 1.00 86.19 70 SER A O 1
ATOM 577 N N . ASP A 1 71 ? -13.403 0.737 12.875 1.00 88.56 71 ASP A N 1
ATOM 578 C CA . ASP A 1 71 ? -14.300 0.632 14.028 1.00 88.56 71 ASP A CA 1
ATOM 579 C C . ASP A 1 71 ? -14.226 -0.742 14.720 1.00 88.56 71 ASP A C 1
ATOM 581 O O . ASP A 1 71 ? -14.680 -0.900 15.851 1.00 88.56 71 ASP A O 1
ATOM 585 N N . SER A 1 72 ? -13.643 -1.756 14.067 1.00 90.50 72 SER A N 1
ATOM 586 C CA . SER A 1 72 ? -13.509 -3.111 14.606 1.00 90.50 72 SER A CA 1
ATOM 587 C C . SER A 1 72 ? -12.053 -3.557 14.598 1.00 90.50 72 SER A C 1
ATOM 589 O O . SER A 1 72 ? -11.541 -4.040 13.590 1.00 90.50 72 SER A O 1
ATOM 591 N N . ILE A 1 73 ? -11.397 -3.475 15.761 1.00 88.38 73 ILE A N 1
ATOM 592 C CA . ILE A 1 73 ? -9.972 -3.809 15.916 1.00 88.38 73 ILE A CA 1
ATOM 593 C C . ILE A 1 73 ? -9.638 -5.229 15.423 1.00 88.38 73 ILE A C 1
ATOM 595 O O . ILE A 1 73 ? -8.595 -5.444 14.812 1.00 88.38 73 ILE A O 1
ATOM 599 N N . ALA A 1 74 ? -10.533 -6.197 15.649 1.00 90.62 74 ALA A N 1
ATOM 600 C CA . ALA A 1 74 ? -10.317 -7.594 15.281 1.00 90.62 74 ALA A CA 1
ATOM 601 C C . ALA A 1 74 ? -10.372 -7.798 13.759 1.00 90.62 74 ALA A C 1
ATOM 603 O O . ALA A 1 74 ? -9.474 -8.413 13.183 1.00 90.62 74 ALA A O 1
ATOM 604 N N . LEU A 1 75 ? -11.395 -7.242 13.098 1.00 90.44 75 LEU A N 1
ATOM 605 C CA . LEU A 1 75 ? -11.510 -7.285 11.637 1.00 90.44 75 LEU A CA 1
ATOM 606 C C . LEU A 1 75 ? -10.401 -6.476 10.968 1.00 90.44 75 LEU A C 1
ATOM 608 O O . LEU A 1 75 ? -9.864 -6.898 9.946 1.00 90.44 75 LEU A O 1
ATOM 612 N N . TRP A 1 76 ? -10.030 -5.347 11.568 1.00 92.00 76 TRP A N 1
ATOM 613 C CA . TRP A 1 76 ? -8.926 -4.525 11.108 1.00 92.00 76 TRP A CA 1
ATOM 614 C C . TRP A 1 76 ? -7.607 -5.294 11.138 1.00 92.00 76 TRP A C 1
ATOM 616 O O . TRP A 1 76 ? -6.919 -5.334 10.126 1.00 92.00 76 TRP A O 1
ATOM 626 N N . LEU A 1 77 ? -7.278 -5.968 12.246 1.00 89.00 77 LEU A N 1
ATOM 627 C CA . LEU A 1 77 ? -6.062 -6.783 12.376 1.00 89.00 77 LEU A CA 1
ATOM 628 C C . LEU A 1 77 ? -6.029 -7.931 11.365 1.00 89.00 77 LEU A C 1
ATOM 630 O O . LEU A 1 77 ? -4.997 -8.162 10.732 1.00 89.00 77 LEU A O 1
ATOM 634 N N . LEU A 1 78 ? -7.159 -8.619 11.179 1.00 90.44 78 LEU A N 1
ATOM 635 C CA . LEU A 1 78 ? -7.283 -9.677 10.176 1.00 90.44 78 LEU A CA 1
ATOM 636 C C . LEU A 1 78 ? -7.060 -9.143 8.763 1.00 90.44 78 LEU A C 1
ATOM 638 O O . LEU A 1 78 ? -6.313 -9.748 8.002 1.00 90.44 78 LEU A O 1
ATOM 642 N N . ALA A 1 79 ? -7.664 -8.007 8.416 1.00 88.94 79 ALA A N 1
ATOM 643 C CA . ALA A 1 79 ? -7.468 -7.383 7.115 1.00 88.94 79 ALA A CA 1
ATOM 644 C C . ALA A 1 79 ? -6.034 -6.865 6.944 1.00 88.94 79 ALA A C 1
ATOM 646 O O . ALA A 1 79 ? -5.451 -7.059 5.885 1.00 88.94 79 ALA A O 1
ATOM 647 N N . TYR A 1 80 ? -5.449 -6.260 7.978 1.00 88.88 80 TYR A N 1
ATOM 648 C CA . TYR A 1 80 ? -4.097 -5.702 7.973 1.00 88.88 80 TYR A CA 1
ATOM 649 C C . TYR A 1 80 ? -3.042 -6.779 7.721 1.00 88.88 80 TYR A C 1
ATOM 651 O O . TYR A 1 80 ? -2.182 -6.644 6.854 1.00 88.88 80 TYR A O 1
ATOM 659 N N . ILE A 1 81 ? -3.140 -7.900 8.431 1.00 87.69 81 ILE A N 1
ATOM 660 C CA . ILE A 1 81 ? -2.224 -9.023 8.246 1.00 87.69 81 ILE A CA 1
ATOM 661 C C . ILE A 1 81 ? -2.586 -9.776 6.960 1.00 87.69 81 ILE A C 1
ATOM 663 O O . ILE A 1 81 ? -1.742 -9.951 6.087 1.00 87.69 81 ILE A O 1
ATOM 667 N N . GLY A 1 82 ? -3.848 -10.176 6.799 1.00 86.56 82 GLY A N 1
ATOM 668 C CA . GLY A 1 82 ? -4.307 -10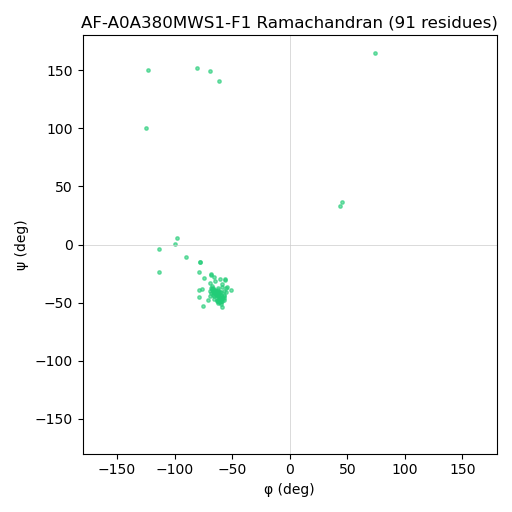.987 5.670 1.00 86.56 82 GLY A CA 1
ATOM 669 C C . GLY A 1 82 ? -4.094 -10.316 4.314 1.00 86.56 82 GLY A C 1
ATOM 670 O O . GLY A 1 82 ? -3.628 -10.961 3.379 1.00 86.56 82 GLY A O 1
ATOM 671 N N . GLY A 1 83 ? -4.347 -9.009 4.220 1.00 83.38 83 GLY A N 1
ATOM 672 C CA . GLY A 1 83 ? -4.056 -8.217 3.029 1.00 83.38 83 GLY A CA 1
ATOM 673 C C . GLY A 1 83 ? -2.565 -8.221 2.714 1.00 83.38 83 GLY A C 1
ATOM 674 O O . GLY A 1 83 ? -2.174 -8.584 1.616 1.00 83.38 83 GLY A O 1
ATOM 675 N N . ALA A 1 84 ? -1.692 -7.945 3.680 1.00 84.19 84 ALA A N 1
ATOM 676 C CA . ALA A 1 84 ? -0.246 -7.983 3.451 1.00 84.19 84 ALA A CA 1
ATOM 677 C C . ALA A 1 84 ? 0.284 -9.329 2.907 1.00 84.19 84 ALA A C 1
ATOM 679 O O . ALA A 1 84 ? 1.243 -9.333 2.132 1.00 84.19 84 ALA A O 1
ATOM 680 N N . PHE A 1 85 ? -0.353 -10.451 3.255 1.00 82.62 85 PHE A N 1
ATOM 681 C CA . PHE A 1 85 ? -0.004 -11.781 2.743 1.00 82.62 85 PHE A CA 1
ATOM 682 C C . PHE A 1 85 ? -0.751 -12.188 1.463 1.00 82.62 85 PHE A C 1
ATOM 684 O O . PHE A 1 85 ? -0.349 -13.159 0.824 1.00 82.62 85 PHE A O 1
ATOM 691 N N . ALA A 1 86 ? -1.780 -11.456 1.029 1.00 79.94 86 ALA A N 1
ATOM 692 C CA . ALA A 1 86 ? -2.545 -11.787 -0.176 1.00 79.94 86 ALA A CA 1
ATOM 693 C C . ALA A 1 86 ? -1.684 -11.919 -1.453 1.00 79.94 86 ALA A C 1
ATOM 695 O O . ALA A 1 86 ? -1.884 -12.884 -2.191 1.00 79.94 86 ALA A O 1
ATOM 696 N N . PRO A 1 87 ? -0.678 -11.057 -1.713 1.00 72.69 87 PRO A N 1
ATOM 697 C CA . PRO A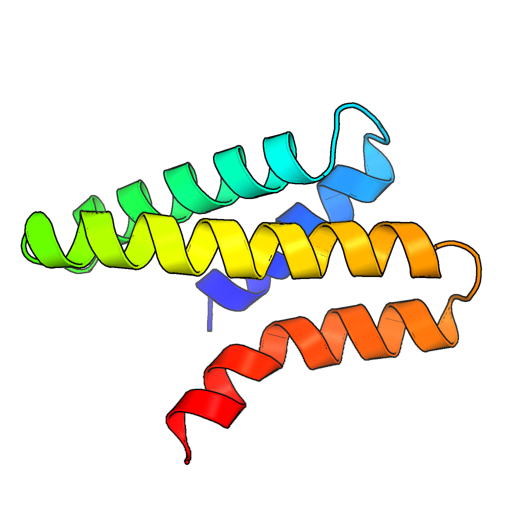 1 87 ? 0.199 -11.218 -2.873 1.00 72.69 87 PRO A CA 1
ATOM 698 C C . PRO A 1 87 ? 1.056 -12.486 -2.799 1.00 72.69 87 PRO A C 1
ATOM 700 O O . PRO A 1 87 ? 1.357 -13.082 -3.826 1.00 72.69 87 PRO A O 1
ATOM 703 N N . LEU A 1 88 ? 1.434 -12.914 -1.588 1.00 75.56 88 LEU A N 1
ATOM 704 C CA . LEU A 1 88 ? 2.170 -14.163 -1.394 1.00 75.56 88 LEU A CA 1
ATOM 705 C C . LEU A 1 88 ? 1.269 -15.356 -1.704 1.00 75.56 88 LEU A C 1
ATOM 707 O O . LEU A 1 88 ? 1.689 -16.239 -2.434 1.00 75.56 88 LEU A O 1
ATOM 711 N N . LEU A 1 89 ? 0.021 -15.349 -1.226 1.00 69.19 89 LEU A N 1
ATOM 712 C CA . LEU A 1 89 ? -0.948 -16.408 -1.526 1.00 69.19 89 LEU A CA 1
ATOM 713 C C . LEU A 1 89 ? -1.213 -16.543 -3.031 1.00 69.19 89 LEU A C 1
ATOM 715 O O . LEU A 1 89 ? -1.261 -17.660 -3.533 1.00 69.19 89 LEU A O 1
ATOM 719 N N . LEU A 1 90 ? -1.325 -15.424 -3.754 1.00 69.19 90 LEU A N 1
ATOM 720 C CA . LEU A 1 90 ? -1.493 -15.426 -5.211 1.00 69.19 90 LEU A CA 1
ATOM 721 C C . LEU A 1 90 ? -0.254 -15.919 -5.967 1.00 69.19 90 LEU A C 1
ATOM 723 O O . LEU A 1 90 ? -0.392 -16.400 -7.082 1.00 69.19 90 LEU A O 1
ATOM 727 N N . ALA A 1 91 ? 0.943 -15.806 -5.388 1.00 70.88 91 ALA A N 1
ATOM 728 C CA . ALA A 1 91 ? 2.169 -16.315 -6.000 1.00 70.88 91 ALA A CA 1
ATOM 729 C C . ALA A 1 91 ? 2.337 -17.842 -5.857 1.00 70.88 91 ALA A C 1
ATOM 731 O O . ALA A 1 91 ? 3.189 -18.418 -6.529 1.00 70.88 91 ALA A O 1
ATOM 732 N N . PHE A 1 92 ? 1.567 -18.488 -4.972 1.00 64.25 92 PHE A N 1
ATOM 733 C CA . PHE A 1 92 ? 1.607 -19.938 -4.734 1.00 64.25 92 PHE A CA 1
ATOM 734 C C . PHE A 1 92 ? 0.488 -20.721 -5.446 1.00 64.25 92 PHE A C 1
ATOM 736 O O . PHE A 1 92 ? 0.419 -21.940 -5.280 1.00 64.25 92 PHE A O 1
ATOM 743 N N . ILE A 1 93 ? -0.384 -20.043 -6.196 1.00 52.75 93 ILE A N 1
ATOM 744 C CA . ILE A 1 93 ? -1.481 -20.627 -6.989 1.00 52.75 93 ILE A CA 1
ATOM 745 C C . ILE A 1 93 ? -1.095 -20.574 -8.465 1.00 52.75 93 ILE A C 1
ATOM 747 O O . ILE A 1 93 ? -1.325 -21.590 -9.157 1.00 52.75 93 ILE A O 1
#

Secondary structure (DSSP, 8-state):
-HHHHHHHHHHHHHHHH--S-HHHHHHHHHHHHHHHHHHHT---HHHHHHHHHHHHHHHHHHHHHHHHSTT-HHHHHHHHHHHHHHHHHHHT-

Mean predicted aligned error: 4.46 Å

Sequence (93 aa):
MIEVLILLAFAKIQEAVNAGKAWQWAAAYSVFSVLWNLLFNQMPWLHIALLALVVFVYVWGYFALLRRLSDSIALWLLAYIGGAFAPLLLAFI

pLDDT: mean 87.93, std 7.16, range [52.75, 95.56]

Radius of gyration: 13.41 Å; Cα contacts (8 Å, |Δi|>4): 64; chains: 1; bounding box: 31×34×36 Å

=== Feature glossary ===
The record interleaves many kinds of information about one protein. Here is each kind framed as the question it answers.

Q: What are the backbone torsion angles?
A: φ (phi) and ψ (psi) are the two rotatable backbone dihedrals per residue: φ is the C(i-1)–N–Cα–C torsion, ψ is the N–Cα–C–N(i+1) torsion, both in degrees on (−180°, 180°]. α-helical residues cluster near (−60°, −45°); β-strand residues near (−120°, +130°). A Ramachandran plot is simply a scatter of (φ, ψ) for every residue.

Q: What is the amino-acid chain?
A: This is the polypeptide sequence — one letter per residue, N-terminus first. Length ranges from a few dozen residues for small domains to over a thousand for large multi-domain proteins.

Q: How mobile is each atom in the crystal?
A: For experimental (PDB) structures, the B-factor (temperature factor) quantifies the positional spread of each atom in the crystal — a combination of thermal vibration and static disorder — in units of Å². High B-factors mark flexible loops or poorly resolved regions; low B-factors mark the rigid, well-ordered core.

Q: Are the domains correctly placed relative to each other?
A: Predicted Aligned Error (PAE) is an AlphaFold confidence matrix: entry (i, j) is the expected error in the position of residue j, in ångströms, when the prediction is superimposed on the true structure at residue i. Low PAE within a block of residues means that block is internally rigid and well-predicted; high PAE between two blocks means their relative placement is uncertain even if each block individually is confident.

Q: How confident is the AlphaFold model at each residue?
A: pLDDT is the predicted lDDT-Cα score: AlphaFold's confidence that the local environment of each residue (all inter-atomic distances within 15 Å) is correctly placed. It is a per-residue number between 0 and 100, with higher meaning more reliable.

Q: What family and function is it annotated with?
A: Functional annotations link the protein to curated databases. InterPro entries identify conserved domains and families by matching the sequence against member-database signatures (Pfam, PROSITE, CDD, …). Gene Ontology (GO) terms describe molecular function, biological process, and cellular component in a controlled vocabulary. CATH places the structure in a hierarchical fold classification (Class/Architecture/Topology/Homologous-superfamily). The organism is the source species.

Q: How big and how compact is the whole molecule?
A: Three whole-structure scalars: the radius of gyration (RMS distance of Cα from centroid, in Å), the count of Cα–Cα contacts (pairs closer than 8 Å and separ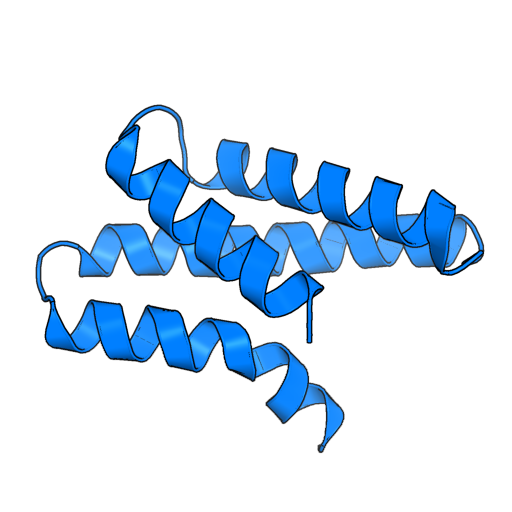ated by more than four residues in sequence — i.e. tertiary, not local, contacts), and the bounding-box dimensions. Together they distinguish compact globular folds from extended fibres or disordered chains.

Q: What known structures does this most resemble?
A: The Foldseek neighbor list gives the closest experimentally determined structures in the PDB, ranked by structural alignment. TM-score near 1 means near-identical fold; near 0.3 means only rough topology match. This is how one finds what a novel AlphaFold prediction most resembles in the solved-structure universe.

Q: Which residues are buried vs exposed?
A: SASA measures how much of the protein is reachable by solvent. It is computed by rolling a water-sized probe over the atomic surface and summing the exposed area (Å²). Per-residue SASA distinguishes core (buried, low SASA) from surface (exposed, high SASA) residues; total SASA is a whole-molecule size measure.

Q: Which residues are in helices, strands, or loops?
A: Eight-state secondary structure (DSSP): H is the canonical α-helix, G the tighter 3₁₀-helix, I the wider π-helix; E/B are β-structure, T and S are turns and bends, and '-' is everything else. DSSP derives these from the pattern of main-chain N–H···O=C hydrogen bonds, not from the sequence.

Q: Where is each backbone atom in 3D?
A: Structure coordinates are given as an mmCIF _atom_site loop: one row per atom with element, residue name, chain id, sequence number, and x/y/z position in Å. Only the four main-chain atoms per residue are included here; side chains are omitted to keep the record compact.

Q: What if only a Cα trace is available?
A: Three-state secondary structure (P-SEA) collapses the eight DSSP classes into helix (a), strand (b), and coil (c). P-SEA assigns these from Cα geometry alone — distances and angles — without requiring backbone oxygens, so it works on any Cα trace.

Q: What do the rendered images show?
A: The six renders are orthographic views along the three Cartesian axes in both directions. Representation (cartoon, sticks, or surface) and color scheme (sequence-rainbow or by-chain) vary across proteins so the training set covers all the common visualization conventions.

Q: What does the local fold look like, residue by residue?
A: Foldseek's 3Di representation compresses backbone geometry into a per-residue letter drawn from a learned twenty-state alphabet. It captures the tertiary interaction pattern around each residue — which residues are packed against it in space, regardless of where they are in sequence.

Q: What do the diagnostic plots show?
A: The contact map is a binary N×N matrix image: pixel (i, j) is dark where Cα_i and Cα_j are within 8 Å and |i−j|>4. Because the |i−j|>4 filter removes local helical contacts, off-diagonal stripes parallel to the main diagonal indicate parallel β-sheets; stripes perpendicular to it indicate antiparallel β-sheets. The Ramachandran plot scatters every residue's (φ, ψ) pair against the sterically allowed regions. The PAE heatmap renders the predicted-aligned-error matrix.